Protein AF-A0AAU5FMG9-F1 (afdb_monomer_lite)

Foldseek 3Di:
DVVCQQVVNPAPAPDKDDLPQQQKIWHAHPQQKIWIWHADVPGIDTDDIDGPVCVVVVSVVSVVVGD

Radius of gyration: 11.2 Å; chains: 1; bounding box: 25×28×21 Å

pLDDT: mean 82.51, std 13.4, range [54.25, 96.56]

Structure (mmCIF, N/CA/C/O backbone):
data_AF-A0AAU5FMG9-F1
#
_entry.id   AF-A0AAU5FMG9-F1
#
loop_
_atom_site.group_PDB
_atom_site.id
_atom_site.type_symbol
_atom_site.label_atom_id
_atom_site.label_alt_id
_atom_site.label_comp_id
_atom_site.label_asym_id
_atom_site.label_entity_id
_atom_site.label_seq_id
_atom_site.pdbx_PDB_ins_code
_atom_site.Cartn_x
_atom_site.Cartn_y
_atom_site.Cartn_z
_atom_site.occupancy
_atom_site.B_iso_or_equiv
_atom_site.auth_seq_id
_atom_site.auth_comp_id
_atom_site.auth_asym_id
_atom_site.auth_atom_id
_atom_site.pdbx_PDB_model_num
ATOM 1 N N . MET A 1 1 ? 5.074 -15.250 -3.511 1.00 54.25 1 MET A N 1
ATOM 2 C CA . MET A 1 1 ? 4.493 -14.105 -2.771 1.00 54.25 1 MET A CA 1
ATOM 3 C C . MET A 1 1 ? 3.025 -14.360 -2.453 1.00 54.25 1 MET A C 1
ATOM 5 O O . MET A 1 1 ? 2.713 -14.513 -1.284 1.00 54.25 1 MET A O 1
ATOM 9 N N . PHE A 1 2 ? 2.145 -14.480 -3.454 1.00 60.25 2 PHE A N 1
ATOM 10 C CA . PHE A 1 2 ? 0.729 -14.809 -3.230 1.00 60.25 2 PHE A CA 1
ATOM 11 C C . PHE A 1 2 ? 0.539 -16.122 -2.447 1.00 60.25 2 PHE A C 1
ATOM 13 O O . PHE A 1 2 ? -0.152 -16.115 -1.438 1.00 60.25 2 PHE A O 1
ATOM 20 N N . ASP A 1 3 ? 1.264 -17.187 -2.807 1.00 61.09 3 ASP A N 1
ATOM 21 C CA . ASP A 1 3 ? 1.170 -18.488 -2.115 1.00 61.09 3 ASP A CA 1
ATOM 22 C C . ASP A 1 3 ? 1.640 -18.486 -0.657 1.00 61.09 3 ASP A C 1
ATOM 24 O O . ASP A 1 3 ? 1.278 -19.361 0.119 1.00 61.09 3 ASP A O 1
ATOM 28 N N . GLN A 1 4 ? 2.487 -17.531 -0.272 1.00 65.00 4 GLN A N 1
ATOM 29 C CA . GLN A 1 4 ? 2.908 -17.404 1.122 1.00 65.00 4 GLN A CA 1
ATOM 30 C C . GLN A 1 4 ? 1.865 -16.597 1.912 1.00 65.00 4 GLN A C 1
ATOM 32 O O . GLN A 1 4 ? 1.482 -17.005 3.004 1.00 65.00 4 GLN A O 1
ATOM 37 N N . LEU A 1 5 ? 1.326 -15.529 1.312 1.00 61.59 5 LEU A N 1
ATOM 38 C CA . LEU A 1 5 ? 0.181 -14.770 1.830 1.00 61.59 5 LEU A CA 1
ATOM 39 C C . LEU A 1 5 ? -1.033 -15.675 2.086 1.00 61.59 5 LEU A C 1
ATOM 41 O O . LEU A 1 5 ? -1.612 -15.637 3.168 1.00 61.59 5 LEU A O 1
ATOM 45 N N . SER A 1 6 ? -1.387 -16.527 1.118 1.00 60.47 6 SER A N 1
ATOM 46 C CA . SER A 1 6 ? -2.542 -17.430 1.211 1.00 60.47 6 SER A CA 1
ATOM 47 C C . 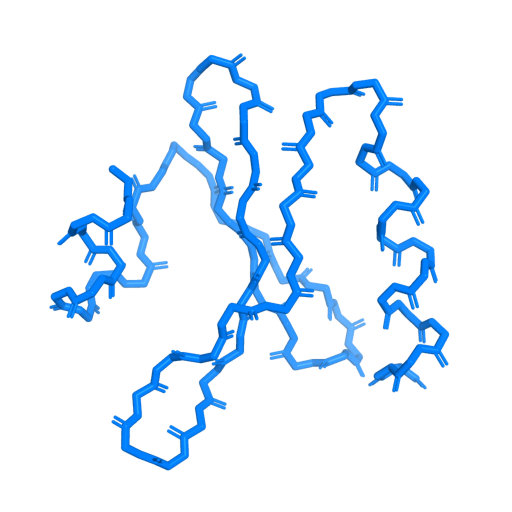SER A 1 6 ? -2.396 -18.497 2.299 1.00 60.47 6 SER A C 1
ATOM 49 O O . SER A 1 6 ? -3.395 -19.006 2.794 1.00 60.47 6 SER A O 1
ATOM 51 N N . ARG A 1 7 ? -1.163 -18.797 2.721 1.00 63.78 7 ARG A N 1
ATOM 52 C CA . ARG A 1 7 ? -0.849 -19.715 3.827 1.00 63.78 7 ARG A CA 1
ATOM 53 C C . ARG A 1 7 ? -0.786 -19.026 5.195 1.00 63.78 7 ARG A C 1
ATOM 55 O O . ARG A 1 7 ? -0.305 -19.624 6.150 1.00 63.78 7 ARG A O 1
ATOM 62 N N . GLY A 1 8 ? -1.211 -17.766 5.296 1.00 56.47 8 GLY A N 1
ATOM 63 C CA . GLY A 1 8 ? -1.151 -16.999 6.543 1.00 56.47 8 GLY A CA 1
ATOM 64 C C . GLY A 1 8 ? 0.246 -16.480 6.888 1.00 56.47 8 GLY A C 1
ATOM 65 O O . GLY A 1 8 ? 0.421 -15.871 7.944 1.00 56.47 8 GLY A O 1
ATOM 66 N N . ASN A 1 9 ? 1.241 -16.645 6.003 1.00 60.62 9 ASN A N 1
ATOM 67 C CA . ASN A 1 9 ? 2.501 -15.929 6.152 1.00 60.62 9 ASN A CA 1
ATOM 68 C C . ASN A 1 9 ? 2.257 -14.464 5.782 1.00 60.62 9 ASN A C 1
ATOM 70 O O . ASN A 1 9 ? 2.353 -14.066 4.620 1.00 60.62 9 ASN A O 1
ATOM 74 N N . MET A 1 10 ? 1.960 -13.653 6.798 1.00 56.78 10 MET A N 1
ATOM 75 C CA . MET A 1 10 ? 1.775 -12.211 6.655 1.00 56.78 10 MET A CA 1
ATOM 76 C C . MET A 1 10 ? 3.060 -11.490 6.236 1.00 56.78 10 MET A C 1
ATOM 78 O O . MET A 1 10 ? 2.990 -10.294 5.989 1.00 56.78 10 MET A O 1
ATOM 82 N N . ASN A 1 11 ? 4.202 -12.183 6.086 1.00 57.22 11 ASN A N 1
ATOM 83 C CA . ASN A 1 11 ? 5.488 -11.664 5.600 1.00 57.22 11 ASN A CA 1
ATOM 84 C C . ASN A 1 11 ? 6.020 -12.425 4.347 1.00 57.22 11 ASN A C 1
ATOM 86 O O . ASN A 1 11 ? 7.084 -13.039 4.382 1.00 57.22 11 ASN A O 1
ATOM 90 N N . PRO A 1 12 ? 5.303 -12.403 3.204 1.00 56.72 12 PRO A N 1
ATOM 91 C CA . PRO A 1 12 ? 5.657 -13.109 1.958 1.00 56.72 12 PRO A CA 1
ATOM 92 C C . PRO A 1 12 ? 6.800 -12.497 1.142 1.00 56.72 12 PRO A C 1
ATOM 94 O O . PRO A 1 12 ? 7.114 -12.996 0.055 1.00 56.72 12 PRO A O 1
ATOM 97 N N . GLY A 1 13 ? 7.262 -11.312 1.538 1.00 56.56 13 GLY A N 1
ATOM 98 C CA . GLY A 1 13 ? 8.144 -10.450 0.760 1.00 56.56 13 GLY A CA 1
ATOM 99 C C . GLY A 1 13 ? 9.324 -9.969 1.592 1.00 56.56 13 GLY A C 1
ATOM 100 O O . GLY A 1 13 ? 9.390 -10.211 2.789 1.00 56.56 13 GLY A O 1
ATOM 101 N N . THR A 1 14 ? 10.258 -9.262 0.957 1.00 56.22 14 THR A N 1
ATOM 102 C CA . THR A 1 14 ? 11.496 -8.809 1.615 1.00 56.22 14 THR A CA 1
ATOM 103 C C . THR A 1 14 ? 11.224 -7.759 2.697 1.00 56.22 14 THR A C 1
ATOM 105 O O . THR A 1 14 ? 11.979 -7.651 3.654 1.00 56.22 14 THR A O 1
ATOM 108 N N . TYR A 1 15 ? 10.139 -6.987 2.549 1.00 62.88 15 TYR A N 1
ATOM 109 C CA . TYR A 1 15 ? 9.714 -5.964 3.501 1.00 62.88 15 TYR A CA 1
ATOM 110 C C . TYR A 1 15 ? 8.193 -5.814 3.502 1.00 62.88 15 TYR A C 1
ATOM 112 O O . TYR A 1 15 ? 7.578 -5.665 2.439 1.00 62.88 15 TYR A O 1
ATOM 120 N N . ASN A 1 16 ? 7.621 -5.761 4.702 1.00 68.75 16 ASN A N 1
ATOM 121 C CA . ASN A 1 16 ? 6.243 -5.366 4.941 1.00 68.75 16 ASN A CA 1
ATOM 122 C C . ASN A 1 16 ? 6.172 -3.925 5.425 1.00 68.75 16 ASN A C 1
ATOM 124 O O . ASN A 1 16 ? 7.002 -3.482 6.219 1.00 68.75 16 ASN A O 1
ATOM 128 N N . LYS A 1 17 ? 5.146 -3.203 4.987 1.00 80.12 17 LYS A N 1
ATOM 129 C CA . LYS A 1 17 ? 4.811 -1.891 5.533 1.00 80.12 17 LYS A CA 1
ATOM 130 C C . LYS A 1 17 ? 3.319 -1.814 5.812 1.00 80.12 17 LYS A C 1
ATOM 132 O O . LYS A 1 17 ? 2.507 -2.243 4.996 1.00 80.12 17 LYS A O 1
ATOM 137 N N . ALA A 1 18 ? 2.974 -1.240 6.955 1.00 85.81 18 ALA A N 1
ATOM 138 C CA . ALA A 1 18 ? 1.608 -0.845 7.248 1.00 85.81 18 ALA A CA 1
ATOM 139 C C . ALA A 1 18 ? 1.332 0.531 6.627 1.00 85.81 18 ALA A C 1
ATOM 141 O O . ALA A 1 18 ? 2.165 1.440 6.689 1.00 85.81 18 ALA A O 1
ATOM 142 N N . LEU A 1 19 ? 0.156 0.691 6.031 1.00 87.94 19 LEU A N 1
ATOM 143 C CA . LEU A 1 19 ? -0.425 1.992 5.734 1.00 87.94 19 LEU A CA 1
ATOM 144 C C . LEU A 1 19 ? -1.157 2.469 6.990 1.00 87.94 19 LEU A C 1
ATOM 146 O O . LEU A 1 19 ? -2.342 2.189 7.180 1.00 87.94 19 LEU A O 1
ATOM 150 N N . THR A 1 20 ? -0.425 3.163 7.863 1.00 84.88 20 THR A N 1
ATOM 151 C CA . THR A 1 20 ? -0.946 3.712 9.123 1.00 84.88 20 THR A CA 1
ATOM 152 C C . THR A 1 20 ? -2.278 4.432 8.908 1.00 84.88 20 THR A C 1
ATOM 154 O O . THR A 1 20 ? -2.406 5.213 7.966 1.00 84.88 20 THR A O 1
ATOM 157 N N . GLY A 1 21 ? -3.259 4.143 9.767 1.00 83.75 21 GLY A N 1
ATOM 158 C CA . GLY A 1 21 ? -4.606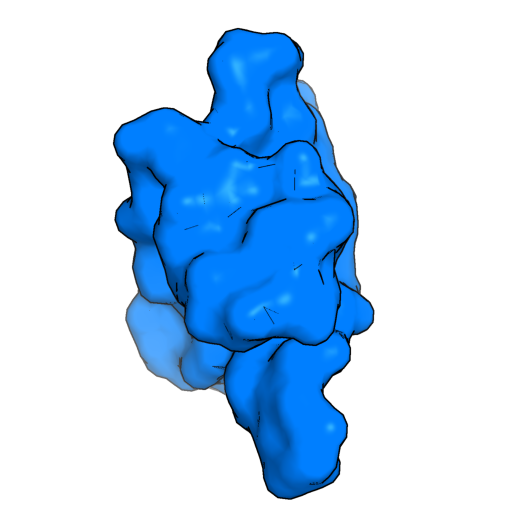 4.719 9.708 1.00 83.75 21 GLY A CA 1
ATOM 159 C C . GLY A 1 21 ? -5.602 3.977 8.811 1.00 83.75 21 GLY A C 1
ATOM 160 O O . GLY A 1 21 ? -6.785 4.238 8.922 1.00 83.75 21 GLY A O 1
ATOM 161 N N . THR A 1 22 ? -5.164 3.022 7.978 1.00 86.44 22 THR A N 1
ATOM 162 C CA . THR A 1 22 ? -6.052 2.365 6.986 1.00 86.44 22 THR A CA 1
ATOM 163 C C . THR A 1 22 ? -6.362 0.889 7.261 1.00 86.44 22 THR A C 1
ATOM 165 O O . THR A 1 22 ? -7.150 0.270 6.550 1.00 86.44 22 THR A O 1
ATOM 168 N N . GLY A 1 23 ? -5.677 0.272 8.232 1.00 87.44 23 GLY A N 1
ATOM 169 C CA . GLY A 1 23 ? -5.748 -1.179 8.466 1.00 87.44 23 GLY A CA 1
ATOM 170 C C . GLY A 1 23 ? -5.158 -2.043 7.338 1.00 87.44 23 GLY A C 1
ATOM 171 O O . GLY A 1 23 ? -5.310 -3.264 7.361 1.00 87.44 23 GLY A O 1
ATOM 172 N N . ILE A 1 24 ? -4.485 -1.436 6.352 1.00 91.31 24 ILE A N 1
ATOM 173 C CA . ILE A 1 24 ? -3.864 -2.131 5.220 1.00 91.31 24 ILE A CA 1
ATOM 174 C C . ILE A 1 24 ? -2.382 -2.372 5.497 1.00 91.31 24 ILE A C 1
ATOM 176 O O . ILE A 1 24 ? -1.636 -1.463 5.867 1.00 91.31 24 ILE A O 1
ATOM 180 N N . THR A 1 25 ? -1.936 -3.588 5.211 1.00 91.31 25 THR A N 1
ATOM 181 C CA . THR A 1 25 ? -0.529 -3.979 5.137 1.00 91.31 25 THR A CA 1
ATOM 182 C C . THR A 1 25 ? -0.179 -4.274 3.687 1.00 91.31 25 THR A C 1
ATOM 184 O O . THR A 1 25 ? -1.026 -4.680 2.894 1.00 91.31 25 THR A O 1
ATOM 187 N N . TYR A 1 26 ? 1.068 -4.053 3.294 1.00 90.25 26 TYR A N 1
ATOM 188 C CA . TYR A 1 26 ? 1.525 -4.465 1.979 1.00 90.25 26 TYR A CA 1
ATOM 189 C C . TYR A 1 26 ? 2.923 -5.045 2.010 1.00 90.25 26 TYR A C 1
ATOM 191 O O . TYR A 1 26 ? 3.793 -4.609 2.768 1.00 90.25 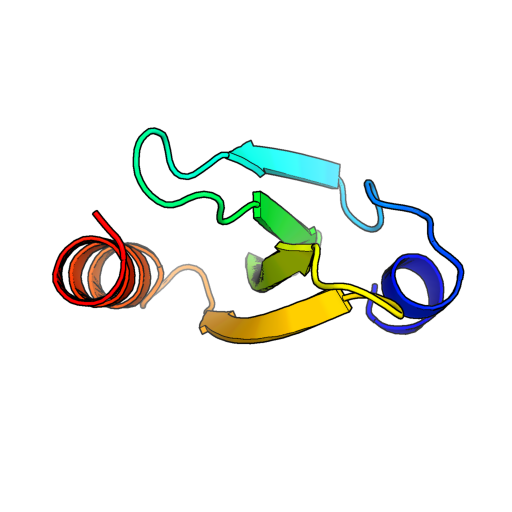26 TYR A O 1
ATOM 199 N N . SER A 1 27 ? 3.125 -6.019 1.134 1.00 89.56 27 SER A N 1
ATOM 200 C CA . SER A 1 27 ? 4.385 -6.732 0.982 1.00 89.56 27 SER A CA 1
ATOM 201 C C . SER A 1 27 ? 5.044 -6.354 -0.336 1.00 89.56 27 SER A C 1
ATOM 203 O O . SER A 1 27 ? 4.375 -5.980 -1.304 1.00 89.56 27 SER A O 1
ATOM 205 N N . ARG A 1 28 ? 6.372 -6.462 -0.375 1.00 87.31 28 ARG A N 1
ATOM 206 C CA . ARG A 1 28 ? 7.201 -6.112 -1.534 1.00 87.31 28 ARG A CA 1
ATOM 207 C C . ARG A 1 28 ? 7.961 -7.336 -2.032 1.00 87.31 28 ARG A C 1
ATOM 209 O O . ARG A 1 28 ? 8.689 -7.964 -1.266 1.00 87.31 28 ARG A O 1
ATOM 216 N N . ALA A 1 29 ? 7.813 -7.657 -3.311 1.00 84.62 29 ALA A N 1
ATOM 217 C CA . ALA A 1 29 ? 8.665 -8.625 -3.988 1.00 84.62 29 ALA A CA 1
ATOM 218 C C . ALA A 1 29 ? 9.983 -7.968 -4.424 1.00 84.62 29 ALA A C 1
ATOM 220 O O . ALA A 1 29 ? 10.018 -6.768 -4.713 1.00 84.62 29 ALA A O 1
ATOM 221 N N . ALA A 1 30 ? 11.048 -8.764 -4.555 1.00 80.75 30 ALA A N 1
ATOM 222 C CA . ALA A 1 30 ? 12.352 -8.300 -5.041 1.00 80.75 30 ALA A CA 1
ATOM 223 C C . ALA A 1 30 ? 12.275 -7.635 -6.433 1.00 80.75 30 ALA A C 1
ATOM 225 O O . ALA A 1 30 ? 12.989 -6.673 -6.704 1.00 80.75 30 ALA A O 1
ATOM 226 N N . SER A 1 31 ? 11.337 -8.074 -7.280 1.00 83.06 31 SER A N 1
ATOM 227 C CA . SER A 1 31 ? 11.059 -7.481 -8.596 1.00 83.06 31 SER A CA 1
ATOM 228 C C . SER A 1 31 ? 10.451 -6.070 -8.544 1.00 83.06 31 SER A C 1
ATOM 230 O O . SER A 1 31 ? 10.308 -5.419 -9.573 1.00 83.06 31 SER A O 1
ATOM 232 N N . GLY A 1 32 ? 10.078 -5.570 -7.361 1.00 84.19 32 GLY A N 1
ATOM 233 C CA . GLY A 1 32 ? 9.386 -4.291 -7.189 1.00 84.19 32 GLY A CA 1
ATOM 234 C C . GLY A 1 32 ? 7.860 -4.389 -7.234 1.00 84.19 32 GLY A C 1
ATOM 235 O O . GLY A 1 32 ? 7.196 -3.364 -7.068 1.00 84.19 32 GLY A O 1
ATOM 236 N N . ALA A 1 33 ? 7.301 -5.590 -7.408 1.00 89.62 33 ALA A N 1
ATOM 237 C CA . ALA A 1 33 ? 5.866 -5.820 -7.270 1.00 89.62 33 ALA A CA 1
ATOM 238 C C . ALA A 1 33 ? 5.413 -5.648 -5.811 1.00 89.62 33 ALA A C 1
ATOM 240 O O . ALA A 1 33 ? 6.133 -5.989 -4.868 1.00 89.62 33 ALA A O 1
ATOM 241 N N . ARG A 1 34 ? 4.208 -5.114 -5.626 1.00 91.31 34 ARG A N 1
ATOM 242 C CA . ARG A 1 34 ? 3.590 -4.831 -4.329 1.00 91.31 34 ARG A CA 1
ATOM 243 C C . ARG A 1 34 ? 2.172 -5.377 -4.305 1.00 91.31 34 ARG A C 1
ATOM 245 O O . ARG A 1 34 ? 1.426 -5.200 -5.268 1.00 91.31 34 ARG A O 1
ATOM 252 N N . LEU A 1 35 ? 1.798 -5.987 -3.189 1.00 92.56 35 LEU A N 1
ATOM 253 C CA . LEU A 1 35 ? 0.441 -6.463 -2.917 1.00 92.56 35 LEU A CA 1
ATOM 254 C C . LEU A 1 35 ? -0.030 -5.846 -1.611 1.00 92.56 35 LEU A C 1
ATOM 256 O O . LEU A 1 35 ? 0.630 -6.024 -0.589 1.00 92.56 35 LEU A O 1
ATOM 260 N N . PHE A 1 36 ? -1.148 -5.129 -1.675 1.00 92.94 36 PHE A N 1
ATOM 261 C CA . PHE A 1 36 ? -1.805 -4.486 -0.544 1.00 92.94 36 PHE A CA 1
ATOM 262 C C . PHE A 1 36 ? -2.981 -5.338 -0.104 1.00 92.94 36 PHE A C 1
ATOM 264 O O . PHE A 1 36 ? -3.800 -5.752 -0.930 1.00 92.94 36 PHE A O 1
ATOM 271 N N . PHE A 1 37 ? -3.073 -5.580 1.192 1.00 91.31 37 PHE A N 1
ATOM 272 C CA . PHE A 1 37 ? -4.060 -6.466 1.769 1.00 91.31 37 PHE A CA 1
ATOM 273 C C . PHE A 1 37 ? -4.436 -6.051 3.191 1.00 91.31 37 PHE A C 1
ATOM 275 O O . PHE A 1 37 ? -3.687 -5.362 3.881 1.00 91.31 37 PHE A O 1
ATOM 282 N N . ARG A 1 38 ? -5.607 -6.490 3.638 1.00 89.44 38 ARG A N 1
ATOM 283 C CA . ARG A 1 38 ? -6.067 -6.348 5.021 1.00 89.44 38 ARG A CA 1
ATOM 284 C C . ARG A 1 38 ? -6.560 -7.686 5.544 1.00 89.44 38 ARG A C 1
ATOM 286 O O . ARG A 1 38 ? -7.048 -8.511 4.771 1.00 89.44 38 ARG A O 1
ATOM 293 N N . ASN A 1 39 ? -6.455 -7.871 6.852 1.00 84.38 39 ASN A N 1
ATOM 294 C CA . ASN A 1 39 ? -7.077 -9.008 7.514 1.00 84.38 39 ASN A CA 1
ATOM 295 C C . ASN A 1 39 ? -8.584 -8.746 7.627 1.00 84.38 39 ASN A C 1
ATOM 297 O O . ASN A 1 39 ? -9.014 -7.628 7.929 1.00 84.38 39 ASN A O 1
ATOM 301 N N . VAL A 1 40 ? -9.370 -9.772 7.332 1.00 86.50 40 VAL A N 1
ATOM 302 C CA . VAL A 1 40 ? -10.826 -9.810 7.484 1.00 86.50 40 VAL A CA 1
ATOM 303 C C . VAL A 1 40 ? -11.196 -11.120 8.168 1.00 86.50 40 VAL A C 1
ATOM 305 O O . VAL A 1 40 ? -10.390 -12.054 8.197 1.00 86.50 40 VAL A O 1
ATOM 308 N N . ASP A 1 41 ? -12.409 -11.211 8.702 1.00 83.00 41 ASP A N 1
ATOM 309 C CA . ASP A 1 41 ? -12.882 -12.466 9.280 1.00 83.00 41 ASP A CA 1
ATOM 310 C C . ASP A 1 41 ? -12.881 -13.558 8.201 1.00 83.00 41 ASP A C 1
ATOM 312 O O . ASP A 1 41 ? -13.498 -13.419 7.145 1.00 83.00 41 ASP A O 1
ATOM 316 N N . GLY A 1 42 ? -12.115 -14.625 8.442 1.00 84.44 42 GLY A N 1
ATOM 317 C CA . GLY A 1 42 ? -11.945 -15.734 7.499 1.00 84.44 42 GLY A CA 1
ATOM 318 C C . GLY A 1 42 ? -10.755 -15.624 6.538 1.00 84.44 42 GLY A C 1
ATOM 319 O O . GLY A 1 42 ? -10.573 -16.527 5.724 1.00 84.44 42 GLY A O 1
ATOM 320 N N . GLY A 1 43 ? -9.912 -14.585 6.626 1.00 84.50 43 GLY A N 1
ATOM 321 C CA . GLY A 1 43 ? -8.633 -14.573 5.910 1.00 84.50 43 GLY A CA 1
ATOM 322 C C . GLY A 1 43 ? -8.101 -13.193 5.539 1.00 84.50 43 GLY A C 1
ATOM 323 O O . GLY A 1 43 ? -8.099 -12.250 6.328 1.00 84.50 43 GLY A O 1
ATOM 324 N N . ILE A 1 44 ? -7.578 -13.096 4.318 1.00 84.38 44 ILE A N 1
ATOM 325 C CA . ILE A 1 44 ? -6.901 -11.902 3.817 1.00 84.38 44 ILE A CA 1
ATOM 326 C C . ILE A 1 44 ? -7.632 -11.399 2.577 1.00 84.38 44 ILE A C 1
ATOM 328 O O . ILE A 1 44 ? -7.819 -12.134 1.610 1.00 84.38 44 ILE A O 1
ATOM 332 N N . GLN A 1 45 ? -7.995 -10.119 2.581 1.00 88.44 45 GLN A N 1
ATOM 333 C CA . GLN A 1 45 ? -8.552 -9.439 1.420 1.00 88.44 45 GLN A CA 1
ATOM 334 C C . GLN A 1 45 ? -7.451 -8.653 0.711 1.00 88.44 45 GLN A C 1
ATOM 336 O O . GLN A 1 45 ? -6.851 -7.752 1.298 1.00 88.44 45 GLN A O 1
ATOM 341 N N . ILE A 1 46 ? -7.213 -8.955 -0.566 1.00 91.38 46 ILE A N 1
ATOM 342 C CA . ILE A 1 46 ? -6.337 -8.151 -1.424 1.00 91.38 46 ILE A CA 1
ATOM 343 C C . ILE A 1 46 ? -7.128 -6.946 -1.924 1.00 91.38 46 ILE A C 1
ATOM 345 O O . ILE A 1 46 ? -8.180 -7.101 -2.537 1.00 91.38 46 ILE A O 1
ATOM 349 N N . VAL A 1 47 ? -6.601 -5.749 -1.681 1.00 93.94 47 VAL A N 1
ATOM 350 C CA . VAL A 1 47 ? -7.275 -4.483 -2.013 1.00 93.94 47 VAL A CA 1
ATOM 351 C C . VAL A 1 47 ? -6.575 -3.711 -3.128 1.00 93.94 47 VAL A C 1
ATOM 353 O O . VAL A 1 47 ? -7.200 -2.880 -3.779 1.00 93.94 47 VAL A O 1
ATOM 356 N N . ALA A 1 48 ? -5.290 -3.982 -3.389 1.00 94.88 48 ALA A N 1
ATOM 357 C CA . ALA A 1 48 ? -4.585 -3.418 -4.537 1.00 94.88 48 ALA A CA 1
ATOM 358 C C . ALA A 1 48 ? -3.316 -4.197 -4.910 1.00 94.88 48 ALA A C 1
ATOM 360 O O . ALA A 1 48 ? -2.728 -4.921 -4.102 1.00 94.88 48 ALA A O 1
ATOM 361 N N . LYS A 1 49 ? -2.839 -3.953 -6.134 1.00 93.56 49 LYS A N 1
ATOM 362 C CA . LYS A 1 49 ? -1.498 -4.312 -6.609 1.00 93.56 49 LYS A CA 1
ATOM 363 C C . LYS A 1 49 ? -0.795 -3.074 -7.164 1.00 93.56 49 LYS A C 1
ATOM 365 O O . LYS A 1 49 ? -1.458 -2.188 -7.700 1.00 93.56 49 LYS A O 1
ATOM 370 N N . ALA A 1 50 ? 0.527 -3.022 -7.051 1.00 94.44 50 ALA A N 1
ATOM 371 C CA . ALA A 1 50 ? 1.335 -1.926 -7.583 1.00 94.44 50 ALA A CA 1
ATOM 372 C C . ALA A 1 50 ? 2.744 -2.396 -7.971 1.00 94.44 50 ALA A C 1
ATOM 374 O O . ALA A 1 50 ? 3.189 -3.479 -7.596 1.00 94.44 50 ALA A O 1
ATOM 375 N N . ASP A 1 51 ? 3.466 -1.533 -8.666 1.00 93.25 51 ASP A N 1
ATOM 376 C CA . ASP A 1 51 ? 4.895 -1.599 -8.934 1.00 93.25 51 ASP A CA 1
ATOM 377 C C . ASP A 1 51 ? 5.569 -0.284 -8.495 1.00 93.25 51 ASP A C 1
ATOM 379 O O . ASP A 1 51 ? 4.975 0.545 -7.796 1.00 93.25 51 ASP A O 1
ATOM 383 N N . LYS A 1 52 ? 6.864 -0.105 -8.807 1.00 88.31 52 LYS A N 1
ATOM 384 C CA . LYS A 1 52 ? 7.624 1.088 -8.381 1.00 88.31 52 LYS A CA 1
ATOM 385 C C . LYS A 1 52 ? 7.124 2.376 -9.034 1.00 88.31 52 LYS A C 1
ATOM 387 O O . LYS A 1 52 ? 7.258 3.420 -8.409 1.00 88.31 52 LYS A O 1
ATOM 392 N N . GLY A 1 53 ? 6.544 2.304 -10.228 1.00 94.25 53 GLY A N 1
ATOM 393 C CA . GLY A 1 53 ? 6.064 3.465 -10.970 1.00 94.25 53 GLY A CA 1
ATOM 394 C C . GLY A 1 53 ? 4.720 3.995 -10.473 1.00 94.25 53 GLY A C 1
ATOM 395 O O . GLY A 1 53 ? 4.444 5.184 -10.625 1.00 94.25 53 GLY A O 1
ATOM 396 N N . ASN A 1 54 ? 3.885 3.153 -9.856 1.00 94.06 54 ASN A N 1
ATOM 397 C CA . ASN A 1 54 ? 2.540 3.549 -9.425 1.00 94.06 54 ASN A CA 1
ATOM 398 C C . ASN A 1 54 ? 2.258 3.419 -7.915 1.00 94.06 54 ASN A C 1
ATOM 400 O O . ASN A 1 54 ? 1.156 3.784 -7.498 1.00 94.06 54 ASN A O 1
ATOM 404 N N . GLU A 1 55 ? 3.227 2.995 -7.087 1.00 91.94 55 GLU A N 1
ATOM 405 C CA . GLU A 1 55 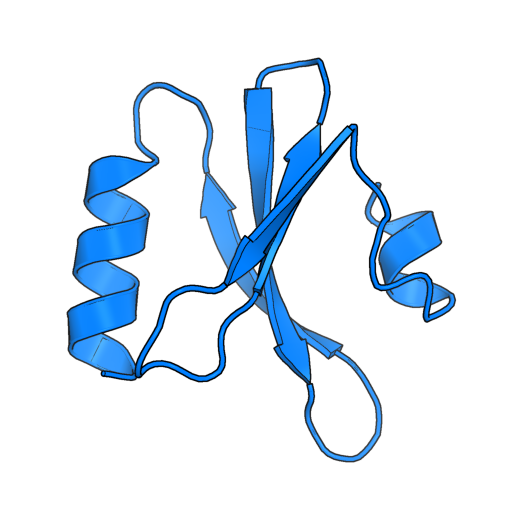? 3.058 2.844 -5.626 1.00 91.94 55 GLU A CA 1
ATOM 406 C C . GLU A 1 55 ? 2.408 4.073 -4.979 1.00 91.94 55 GLU A C 1
ATOM 408 O O . GLU A 1 55 ? 1.405 3.932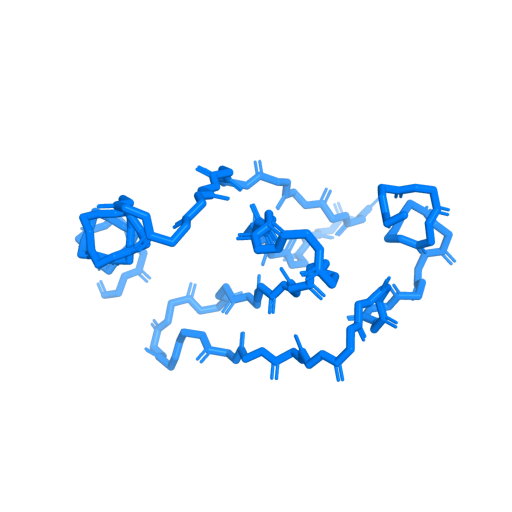 -4.285 1.00 91.94 55 GLU A O 1
ATOM 413 N N . SER A 1 56 ? 2.931 5.277 -5.226 1.00 93.62 56 SER A N 1
ATOM 414 C CA . SER A 1 56 ? 2.428 6.500 -4.586 1.00 93.62 56 SER A CA 1
ATOM 415 C C . SER A 1 56 ? 0.966 6.790 -4.932 1.00 93.62 56 SER A C 1
ATOM 417 O O . SER A 1 56 ? 0.201 7.203 -4.062 1.00 93.62 56 SER A O 1
ATOM 419 N N . LYS A 1 57 ? 0.552 6.528 -6.180 1.00 96.56 57 LYS A N 1
ATOM 420 C CA . LYS A 1 57 ? -0.838 6.721 -6.627 1.00 96.56 57 LYS A CA 1
ATOM 421 C C . LYS A 1 57 ? -1.774 5.711 -5.965 1.00 96.56 57 LYS A C 1
ATOM 423 O O . LYS A 1 57 ? -2.844 6.087 -5.493 1.00 96.56 57 LYS A O 1
ATOM 428 N N . VAL A 1 58 ? -1.352 4.448 -5.887 1.00 96.00 58 VAL A N 1
ATOM 429 C CA . VAL A 1 58 ? -2.117 3.386 -5.217 1.00 96.00 58 VAL A CA 1
ATOM 430 C C . VAL A 1 58 ? -2.245 3.675 -3.721 1.00 96.00 58 VAL A C 1
ATOM 432 O O . VAL A 1 58 ? -3.349 3.621 -3.191 1.00 96.00 58 VAL A O 1
ATOM 435 N N . ILE A 1 59 ? -1.159 4.072 -3.052 1.00 93.69 59 ILE A N 1
ATOM 436 C CA . ILE A 1 59 ? -1.174 4.464 -1.635 1.00 93.69 59 ILE A CA 1
ATOM 437 C C . ILE A 1 59 ? -2.123 5.640 -1.394 1.00 93.69 59 ILE A C 1
ATOM 439 O O . ILE A 1 59 ? -2.921 5.591 -0.460 1.00 93.69 59 ILE A O 1
ATOM 443 N N . ALA A 1 60 ? -2.062 6.681 -2.228 1.00 95.56 60 ALA A N 1
ATOM 444 C CA . ALA A 1 60 ? -2.952 7.830 -2.106 1.00 95.56 60 ALA A CA 1
ATOM 445 C C . ALA A 1 60 ? -4.422 7.411 -2.241 1.00 95.56 60 ALA A C 1
ATOM 447 O O . ALA A 1 60 ? -5.250 7.801 -1.420 1.00 95.56 60 ALA A O 1
ATOM 448 N N . ARG A 1 61 ? -4.738 6.553 -3.220 1.00 96.06 61 ARG A N 1
ATOM 449 C CA . ARG A 1 61 ? -6.098 6.044 -3.408 1.00 96.06 61 ARG A CA 1
ATOM 450 C C . ARG A 1 61 ? -6.569 5.192 -2.230 1.00 96.06 61 ARG A C 1
ATOM 452 O O . ARG A 1 61 ? -7.703 5.347 -1.798 1.00 96.06 61 ARG A O 1
ATOM 459 N N . LEU A 1 62 ? -5.713 4.326 -1.690 1.00 95.06 62 LEU A N 1
ATOM 460 C CA . LEU A 1 62 ? -6.054 3.501 -0.529 1.00 95.06 62 LEU A CA 1
ATOM 461 C C . LEU A 1 62 ? -6.287 4.346 0.727 1.00 95.06 62 LEU A C 1
ATOM 463 O O . LEU A 1 62 ? -7.221 4.068 1.468 1.00 95.06 62 LEU A O 1
ATOM 467 N N . ARG A 1 63 ? -5.509 5.415 0.937 1.00 93.94 63 ARG A N 1
ATOM 468 C CA . ARG A 1 63 ? -5.757 6.369 2.029 1.00 93.94 63 ARG A CA 1
ATOM 469 C C . ARG A 1 63 ? -7.099 7.084 1.891 1.00 93.94 63 ARG A C 1
ATOM 471 O O . ARG A 1 63 ? -7.771 7.256 2.888 1.00 93.94 63 ARG A O 1
ATOM 478 N N . GLN A 1 64 ? -7.514 7.448 0.678 1.00 94.38 64 GLN A N 1
ATOM 479 C CA . GLN A 1 64 ? -8.836 8.053 0.457 1.00 94.38 64 GLN A CA 1
ATOM 480 C C . GLN A 1 64 ? -10.001 7.093 0.733 1.00 94.38 64 GLN A C 1
ATOM 482 O O . GLN A 1 64 ? -11.097 7.545 1.035 1.00 94.38 64 GLN A O 1
ATOM 487 N N . LEU A 1 65 ? -9.794 5.788 0.538 1.00 93.19 65 LEU A N 1
ATOM 488 C CA . LEU A 1 65 ? -10.850 4.782 0.670 1.00 93.19 65 LEU A CA 1
ATOM 489 C C . LEU A 1 65 ? -10.971 4.216 2.088 1.00 93.19 65 LEU A C 1
ATOM 491 O O . LEU A 1 65 ? -12.050 3.767 2.461 1.00 93.19 65 LEU A O 1
ATOM 495 N N . TYR A 1 66 ? -9.867 4.177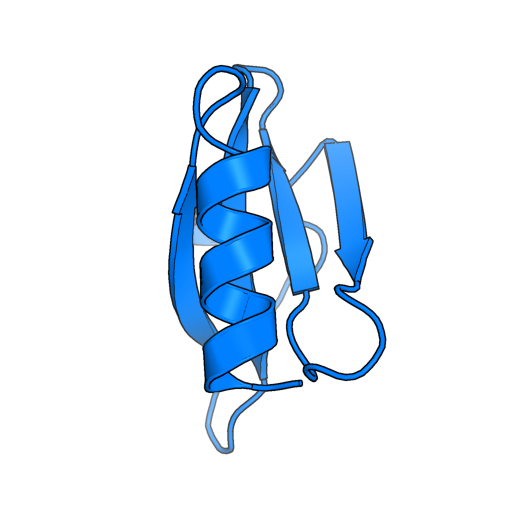 2.835 1.00 89.38 66 TYR A N 1
ATOM 496 C CA . TYR A 1 66 ? -9.776 3.438 4.096 1.00 89.38 66 TYR A CA 1
ATOM 497 C C . TYR A 1 66 ? -9.177 4.234 5.262 1.00 89.38 66 TYR A C 1
ATOM 499 O O . TYR A 1 66 ? -9.127 3.687 6.360 1.00 89.38 66 TYR A O 1
ATOM 507 N N . GLY A 1 67 ? -8.648 5.438 5.023 1.00 80.81 67 GLY A N 1
ATOM 508 C CA . GLY A 1 67 ? -8.015 6.288 6.039 1.00 80.81 67 GLY A CA 1
ATOM 509 C C . GLY A 1 67 ? -8.883 7.446 6.495 1.00 80.81 67 GLY A C 1
ATOM 510 O O . GLY A 1 67 ? -9.992 7.617 5.945 1.00 80.81 67 GLY A O 1
#

Secondary structure (DSSP, 8-state):
-HHHHTTT-S--SSEEEEETTTTEEEEE-TTS-EEEEEEETTEEEEEEEE-TTTHHHHHHHHHHHH-

Sequence (67 aa):
MFDQLSRGNMNPGTYNKALTGTGITYSRAASGARLFFRNVDGGIQIVAKADKGNESKVIARLRQLYG